Protein AF-A0A0A1V9C5-F1 (afdb_monomer_lite)

Secondary structure (DSSP, 8-state):
-------------HHHHHHHHHHHHHHHHHHHSSS--HHHHHHHHHHHHHHHHHHHHHHHHHHHHHHHHHHHHHHHHHHHHHHHHHHHHHHHHHHHHTT-

Radius of gyration: 28.56 Å; chains: 1; bounding box: 66×18×79 Å

Structure (mmCIF, N/CA/C/O backbone):
data_AF-A0A0A1V9C5-F1
#
_entry.id   AF-A0A0A1V9C5-F1
#
loop_
_atom_site.group_PDB
_atom_site.id
_atom_site.type_symbol
_atom_site.label_atom_id
_atom_site.label_alt_id
_atom_site.label_comp_id
_atom_site.label_asym_id
_atom_site.label_entity_id
_atom_site.label_seq_id
_atom_site.pdbx_PDB_ins_code
_atom_site.Cartn_x
_atom_site.Cartn_y
_atom_site.Cartn_z
_atom_site.occupancy
_atom_site.B_iso_or_equiv
_atom_site.auth_seq_id
_atom_site.auth_comp_id
_atom_site.auth_asym_id
_atom_site.auth_atom_id
_atom_site.pdbx_PDB_model_num
ATOM 1 N N . MET A 1 1 ? -31.297 10.239 13.606 1.00 37.66 1 MET A N 1
ATOM 2 C CA . MET A 1 1 ? -30.453 10.664 12.468 1.00 37.66 1 MET A CA 1
ATOM 3 C C . MET A 1 1 ? -29.473 9.548 12.144 1.00 37.66 1 MET A C 1
ATOM 5 O O . MET A 1 1 ? -28.620 9.238 12.964 1.00 37.66 1 MET A O 1
ATOM 9 N N . THR A 1 2 ? -29.652 8.865 11.015 1.00 40.31 2 THR A N 1
ATOM 10 C CA . THR A 1 2 ? -28.794 7.747 10.597 1.00 40.31 2 THR A CA 1
ATOM 11 C C . THR A 1 2 ? -27.578 8.287 9.852 1.00 40.31 2 THR A C 1
ATOM 13 O O . THR A 1 2 ? -27.713 8.762 8.726 1.00 40.31 2 THR A O 1
ATOM 16 N N . PHE A 1 3 ? -26.399 8.221 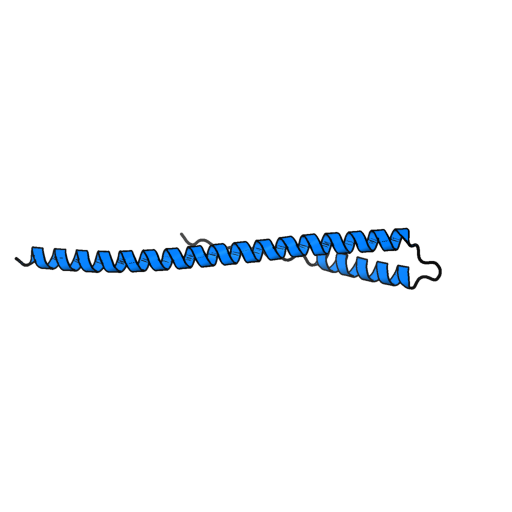10.471 1.00 45.12 3 PHE A N 1
ATOM 17 C CA . PHE A 1 3 ? -25.135 8.520 9.801 1.00 45.12 3 PHE A CA 1
ATOM 18 C C . PHE A 1 3 ? -24.873 7.452 8.734 1.00 45.12 3 PHE A C 1
ATOM 20 O O . PHE A 1 3 ? -24.488 6.322 9.035 1.00 45.12 3 PHE A O 1
ATOM 27 N N . LYS A 1 4 ? -25.130 7.800 7.471 1.00 52.28 4 LYS A N 1
ATOM 28 C CA . LYS A 1 4 ? -24.707 7.007 6.319 1.00 52.28 4 LYS A CA 1
ATOM 29 C C . LYS A 1 4 ? -23.190 7.145 6.221 1.00 52.28 4 LYS A C 1
ATOM 31 O O . LYS A 1 4 ? -22.671 8.195 5.862 1.00 52.28 4 LYS A O 1
ATOM 36 N N . HIS A 1 5 ? -22.467 6.102 6.611 1.00 46.31 5 HIS A N 1
ATOM 37 C CA . HIS A 1 5 ? -21.042 6.017 6.330 1.00 46.31 5 HIS A CA 1
ATOM 38 C C . HIS A 1 5 ? -20.866 5.607 4.872 1.00 46.31 5 HIS A C 1
ATOM 40 O O . HIS A 1 5 ? -20.750 4.419 4.565 1.00 46.31 5 HIS A O 1
ATOM 46 N N . ASP A 1 6 ? -20.835 6.593 3.978 1.00 47.03 6 ASP A N 1
ATOM 47 C CA . ASP A 1 6 ? -20.319 6.398 2.630 1.00 47.03 6 ASP A CA 1
ATOM 48 C C . ASP A 1 6 ? -18.845 6.003 2.752 1.00 47.03 6 ASP A C 1
ATOM 50 O O . ASP A 1 6 ? -17.947 6.826 2.949 1.00 47.03 6 ASP A O 1
ATOM 54 N N . LYS A 1 7 ? -18.587 4.692 2.707 1.00 49.34 7 LYS A N 1
ATOM 55 C CA . LYS A 1 7 ? -17.242 4.131 2.590 1.00 49.34 7 LYS A CA 1
ATOM 56 C C . LYS A 1 7 ? -16.681 4.579 1.245 1.00 49.34 7 LYS A C 1
ATOM 58 O O . LYS A 1 7 ? -16.816 3.895 0.237 1.00 49.34 7 LYS A O 1
ATOM 63 N N . LYS A 1 8 ? -16.029 5.738 1.238 1.00 53.25 8 LYS A N 1
ATOM 64 C CA . LYS A 1 8 ? -15.218 6.201 0.116 1.00 53.25 8 LYS A CA 1
ATOM 65 C C . LYS A 1 8 ? -14.156 5.124 -0.150 1.00 53.25 8 LYS A C 1
ATOM 67 O O . LYS A 1 8 ? -13.366 4.843 0.760 1.00 53.25 8 LYS A O 1
ATOM 72 N N . PRO A 1 9 ? -14.124 4.479 -1.328 1.00 45.31 9 PRO A N 1
ATOM 73 C CA . PRO A 1 9 ? -13.101 3.489 -1.611 1.00 45.31 9 PRO A CA 1
ATOM 74 C C . PRO A 1 9 ? -11.767 4.230 -1.699 1.00 45.31 9 PRO A C 1
ATOM 76 O O . PRO A 1 9 ? -11.470 4.889 -2.687 1.00 45.31 9 PRO A O 1
ATOM 79 N N . ASN A 1 10 ? -10.941 4.147 -0.655 1.00 53.69 10 ASN A N 1
ATOM 80 C CA . ASN A 1 10 ? -9.550 4.602 -0.721 1.00 53.69 10 ASN A CA 1
ATOM 81 C C . ASN A 1 10 ? -8.649 3.525 -1.345 1.00 53.69 10 ASN A C 1
ATOM 83 O O . ASN A 1 10 ? -7.51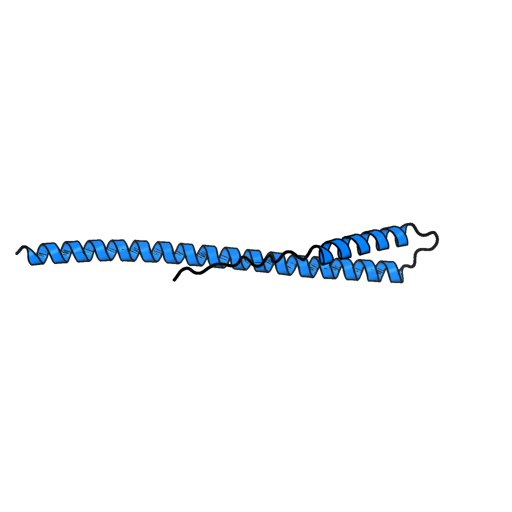9 3.279 -0.910 1.00 53.69 10 ASN A O 1
ATOM 87 N N . THR A 1 11 ? -9.169 2.881 -2.383 1.00 51.00 11 THR A N 1
ATOM 88 C CA . THR A 1 11 ? -8.384 2.131 -3.344 1.00 51.00 11 THR A CA 1
ATOM 89 C C . THR A 1 11 ? -7.348 3.116 -3.874 1.00 51.00 11 THR A C 1
ATOM 91 O O . THR A 1 11 ? -7.704 4.208 -4.318 1.00 51.00 11 THR A O 1
ATOM 94 N N . MET A 1 12 ? -6.055 2.789 -3.799 1.00 51.34 12 MET A N 1
ATOM 95 C CA . MET A 1 12 ? -5.123 3.345 -4.781 1.00 51.34 12 MET A CA 1
ATOM 96 C C . MET A 1 12 ? -5.749 2.989 -6.123 1.00 51.34 12 MET A C 1
ATOM 98 O O . MET A 1 12 ? -5.715 1.817 -6.480 1.00 51.34 12 MET A O 1
ATOM 102 N N . GLY A 1 13 ? -6.463 3.932 -6.751 1.00 53.28 13 GLY A N 1
ATOM 103 C CA . GLY A 1 13 ? -7.343 3.627 -7.879 1.00 53.28 13 GLY A CA 1
ATOM 104 C C . GLY A 1 13 ? -6.580 2.805 -8.904 1.00 53.28 13 GLY A C 1
ATOM 105 O O . GLY A 1 13 ? -5.381 3.024 -9.047 1.00 53.28 13 GLY A O 1
ATOM 106 N N . ASN A 1 14 ? -7.238 1.859 -9.576 1.00 59.09 14 ASN A N 1
ATOM 107 C CA . ASN A 1 14 ? -6.607 0.889 -10.485 1.00 59.09 14 ASN A CA 1
ATOM 108 C C . ASN A 1 14 ? -5.513 1.505 -11.390 1.00 59.09 14 ASN A C 1
ATOM 110 O O . ASN A 1 14 ? -4.489 0.882 -11.640 1.00 59.09 14 ASN A O 1
ATOM 114 N N . ALA A 1 15 ? -5.652 2.779 -11.770 1.00 60.81 15 ALA A N 1
ATOM 115 C CA . ALA A 1 15 ? -4.628 3.578 -12.442 1.00 60.81 15 ALA A CA 1
ATOM 116 C C . ALA A 1 15 ? -3.240 3.627 -11.754 1.00 60.81 15 ALA A C 1
ATOM 118 O O . ALA A 1 15 ? -2.225 3.576 -12.441 1.00 60.81 15 ALA A O 1
ATOM 119 N N . ALA A 1 16 ? -3.150 3.750 -10.428 1.00 64.19 16 ALA A N 1
ATOM 120 C CA . ALA A 1 16 ? -1.882 3.797 -9.693 1.00 64.19 16 ALA A CA 1
ATOM 121 C C . ALA A 1 16 ? -1.179 2.430 -9.651 1.00 64.19 16 ALA A C 1
ATOM 123 O O . ALA A 1 16 ? 0.046 2.374 -9.748 1.00 64.19 16 ALA A O 1
ATOM 124 N N . ILE A 1 17 ? -1.952 1.344 -9.554 1.00 67.50 17 ILE A N 1
ATOM 125 C CA . ILE A 1 17 ? -1.440 -0.033 -9.606 1.00 67.50 17 ILE A CA 1
ATOM 126 C C . ILE A 1 17 ? -0.942 -0.342 -11.024 1.00 67.50 17 ILE A C 1
ATOM 128 O O . ILE A 1 17 ? 0.211 -0.739 -11.184 1.00 67.50 17 ILE A O 1
ATOM 132 N N . ASN A 1 18 ? -1.739 -0.022 -12.049 1.00 75.50 18 ASN A N 1
ATOM 133 C CA . ASN A 1 18 ? -1.362 -0.197 -13.456 1.00 75.50 18 ASN A CA 1
ATOM 134 C C . ASN A 1 18 ? -0.107 0.615 -13.822 1.00 75.50 18 ASN A C 1
ATOM 136 O O . ASN A 1 18 ? 0.758 0.143 -14.555 1.00 75.50 18 ASN A O 1
ATOM 140 N N . ARG A 1 19 ? 0.047 1.830 -13.273 1.00 79.31 19 ARG A N 1
ATOM 141 C CA . ARG A 1 19 ? 1.266 2.640 -13.451 1.00 79.31 19 ARG A CA 1
ATOM 142 C C . ARG A 1 19 ? 2.497 1.997 -12.812 1.00 79.31 19 ARG A C 1
ATOM 144 O O . ARG A 1 19 ? 3.576 2.070 -13.390 1.00 79.31 19 ARG A O 1
ATOM 151 N N . LEU A 1 20 ? 2.359 1.385 -11.635 1.00 85.19 20 LEU A N 1
ATOM 152 C CA . LEU A 1 20 ? 3.475 0.719 -10.958 1.00 85.19 20 LEU A CA 1
ATOM 153 C C . LEU A 1 20 ? 3.935 -0.525 -11.728 1.00 85.19 20 LEU A C 1
ATOM 155 O O . LEU A 1 20 ? 5.135 -0.752 -11.869 1.00 85.19 20 LEU A O 1
ATOM 159 N N . GLU A 1 21 ? 2.988 -1.299 -12.252 1.00 86.44 21 GLU A N 1
ATOM 160 C CA . GLU A 1 21 ? 3.267 -2.463 -13.092 1.00 86.44 21 GLU A CA 1
ATOM 161 C C . GLU A 1 21 ? 3.944 -2.061 -14.410 1.00 86.44 21 GLU A C 1
ATOM 163 O O . GLU A 1 21 ? 4.985 -2.615 -14.760 1.00 86.44 21 GLU A O 1
ATOM 168 N N . ALA A 1 22 ? 3.458 -1.005 -15.070 1.00 87.75 22 ALA A N 1
ATOM 169 C CA . ALA A 1 22 ? 4.097 -0.453 -16.264 1.00 87.75 22 ALA A CA 1
ATOM 170 C C . ALA A 1 22 ? 5.550 -0.004 -16.008 1.00 87.75 22 ALA A C 1
ATOM 172 O O . ALA A 1 22 ? 6.430 -0.246 -16.8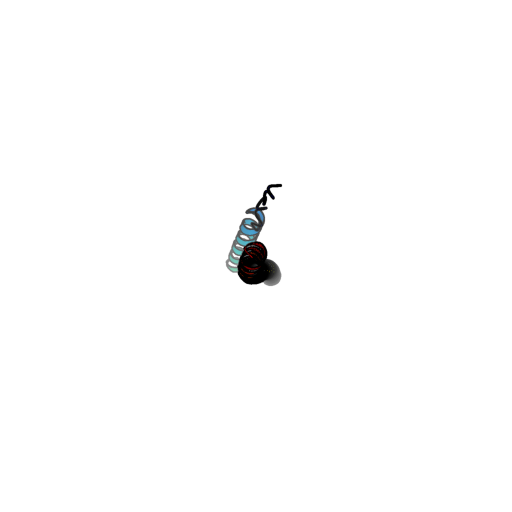34 1.00 87.75 22 ALA A O 1
ATOM 173 N N . LEU A 1 23 ? 5.832 0.607 -14.851 1.00 89.31 23 LEU A N 1
ATOM 174 C CA . LEU A 1 23 ? 7.193 0.999 -14.469 1.00 89.31 23 LEU A CA 1
ATOM 175 C C . LEU A 1 23 ? 8.105 -0.210 -14.220 1.00 89.31 23 LEU A C 1
ATOM 177 O O . LEU A 1 23 ? 9.276 -0.172 -14.598 1.00 89.31 23 LEU A O 1
ATOM 181 N N . ARG A 1 24 ? 7.590 -1.287 -13.615 1.00 89.94 24 ARG A N 1
ATOM 182 C CA . ARG A 1 24 ? 8.347 -2.536 -13.421 1.00 89.94 24 ARG A CA 1
ATOM 183 C C . ARG A 1 24 ? 8.667 -3.201 -14.758 1.00 89.94 24 ARG A C 1
ATOM 185 O O . ARG A 1 24 ? 9.825 -3.530 -14.995 1.00 89.94 24 ARG A O 1
ATOM 192 N N . ASN A 1 25 ? 7.689 -3.271 -15.661 1.00 89.94 25 ASN A N 1
ATOM 193 C CA . ASN A 1 25 ? 7.887 -3.792 -17.014 1.00 89.94 25 ASN A CA 1
ATOM 194 C C . ASN A 1 25 ? 8.916 -2.962 -17.794 1.00 89.94 25 ASN A C 1
ATOM 196 O O . ASN A 1 25 ? 9.793 -3.526 -18.445 1.00 89.94 25 ASN A O 1
ATOM 200 N N . ARG A 1 26 ? 8.875 -1.626 -17.677 1.00 87.06 26 ARG A N 1
ATOM 201 C CA . ARG A 1 26 ? 9.874 -0.739 -18.293 1.00 87.06 26 ARG A CA 1
ATOM 202 C C . ARG A 1 26 ? 11.273 -0.970 -17.726 1.00 87.06 26 ARG A C 1
ATOM 204 O O . ARG A 1 26 ? 12.215 -1.086 -18.498 1.00 87.06 26 ARG A O 1
ATOM 211 N N . ARG A 1 27 ? 11.418 -1.080 -16.400 1.00 90.56 27 ARG A N 1
ATOM 212 C CA . ARG A 1 27 ? 12.702 -1.412 -15.760 1.00 90.56 27 ARG A CA 1
ATOM 213 C C . ARG A 1 27 ? 13.258 -2.726 -16.307 1.00 90.56 27 ARG A C 1
ATOM 215 O O . ARG A 1 27 ? 14.428 -2.782 -16.666 1.00 90.56 27 ARG A O 1
ATOM 222 N N . ASP A 1 28 ? 12.426 -3.760 -16.374 1.00 89.88 28 ASP A N 1
ATOM 223 C CA . ASP A 1 28 ? 12.851 -5.088 -16.816 1.00 89.88 28 ASP A CA 1
ATOM 224 C C . ASP A 1 28 ? 13.204 -5.103 -18.310 1.00 89.88 28 ASP A C 1
ATOM 226 O O . ASP A 1 28 ? 14.166 -5.760 -18.704 1.00 89.88 28 ASP A O 1
ATOM 230 N N . ALA A 1 29 ? 12.499 -4.323 -19.135 1.00 89.44 29 ALA A N 1
ATOM 231 C CA . ALA A 1 29 ? 12.855 -4.107 -20.535 1.00 89.44 29 ALA A CA 1
ATOM 232 C C . ALA A 1 29 ? 14.200 -3.373 -20.680 1.00 89.44 29 ALA A C 1
ATOM 234 O O . ALA A 1 29 ? 15.055 -3.820 -21.442 1.00 89.44 29 ALA A O 1
ATOM 235 N N . CYS A 1 30 ? 14.429 -2.300 -19.911 1.00 87.00 30 CYS A N 1
ATOM 236 C CA . CYS A 1 30 ? 15.707 -1.582 -19.903 1.00 87.00 30 CYS A CA 1
ATOM 237 C C . CYS A 1 30 ? 16.869 -2.476 -19.448 1.00 87.00 30 CYS A C 1
ATOM 239 O O . CYS A 1 30 ? 17.963 -2.355 -19.986 1.00 87.00 30 CYS A O 1
ATOM 241 N N . LEU A 1 31 ? 16.642 -3.380 -18.48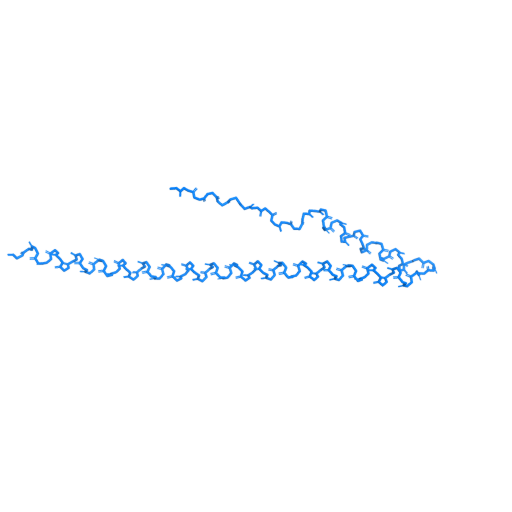8 1.00 87.75 31 LEU A N 1
ATOM 242 C CA . LEU A 1 31 ? 17.652 -4.334 -18.016 1.00 87.75 31 LEU A CA 1
ATOM 243 C C . LEU A 1 31 ? 17.992 -5.409 -19.057 1.00 87.75 31 LEU A C 1
ATOM 245 O O . LEU A 1 31 ? 19.135 -5.849 -19.119 1.00 87.75 31 LEU A O 1
ATOM 249 N N . LYS A 1 32 ? 17.014 -5.828 -19.868 1.00 90.75 32 LYS A N 1
ATOM 250 C CA . LYS A 1 32 ? 17.203 -6.813 -20.946 1.00 90.75 32 LYS A CA 1
ATOM 251 C C . LYS A 1 32 ? 17.742 -6.200 -22.243 1.00 90.75 32 LYS A C 1
ATOM 253 O O . LYS A 1 32 ? 18.074 -6.939 -23.167 1.00 90.75 32 LYS A O 1
ATOM 258 N N . ALA A 1 33 ? 17.798 -4.872 -22.344 1.00 89.12 33 ALA A N 1
ATOM 259 C CA . ALA A 1 33 ? 18.289 -4.190 -23.532 1.00 89.12 33 ALA A CA 1
ATOM 260 C C . ALA A 1 33 ? 19.782 -4.472 -23.756 1.00 89.12 33 ALA A C 1
ATOM 262 O O . ALA A 1 33 ? 20.562 -4.557 -22.812 1.00 89.12 33 ALA A O 1
ATOM 263 N N . LYS A 1 34 ? 20.194 -4.550 -25.028 1.00 86.19 34 LYS A N 1
ATOM 264 C CA . LYS A 1 34 ? 21.584 -4.839 -25.425 1.00 86.19 34 LYS A CA 1
ATOM 265 C C . LYS A 1 34 ? 22.589 -3.802 -24.896 1.00 86.19 34 LYS A C 1
ATOM 267 O O . LYS A 1 34 ? 23.730 -4.151 -24.634 1.00 86.19 34 LYS A O 1
ATOM 272 N N . ASN A 1 35 ? 22.141 -2.555 -24.715 1.00 86.75 35 ASN A N 1
ATOM 273 C CA . ASN A 1 35 ? 22.890 -1.459 -24.098 1.00 86.75 35 ASN A CA 1
ATOM 274 C C . ASN A 1 35 ? 22.003 -0.771 -23.042 1.00 86.75 35 ASN A C 1
ATOM 276 O O . ASN A 1 35 ? 21.261 0.156 -23.379 1.00 86.75 35 ASN A O 1
ATOM 280 N N . PRO A 1 36 ? 22.010 -1.237 -21.783 1.00 82.94 36 PRO A N 1
ATOM 281 C CA . PRO A 1 36 ? 21.129 -0.705 -20.751 1.00 82.94 36 PRO A CA 1
ATOM 282 C C . PRO A 1 36 ? 21.544 0.713 -20.342 1.00 82.94 36 PRO A C 1
ATOM 284 O O . PRO A 1 36 ? 22.675 0.956 -19.913 1.00 82.94 36 PRO A O 1
ATOM 287 N N . ASN A 1 37 ? 20.607 1.662 -20.407 1.00 90.88 37 ASN A N 1
ATOM 288 C CA . ASN A 1 37 ? 20.830 3.007 -19.887 1.00 90.88 37 ASN A CA 1
ATOM 289 C C . ASN A 1 37 ? 20.716 3.005 -18.354 1.00 90.88 37 ASN A C 1
ATOM 291 O O . ASN A 1 37 ? 19.624 3.036 -17.781 1.00 90.88 37 ASN A O 1
ATOM 295 N N . SER A 1 38 ? 21.865 2.983 -17.679 1.00 85.88 38 SER A N 1
ATOM 296 C CA . SER A 1 38 ? 21.929 2.926 -16.214 1.00 85.88 38 SER A CA 1
ATOM 297 C C . SER A 1 38 ? 21.269 4.125 -15.519 1.00 85.88 38 SER A C 1
ATOM 299 O O . SER A 1 38 ? 20.737 3.965 -14.418 1.00 85.88 38 SER A O 1
ATOM 301 N N . ALA A 1 39 ? 21.254 5.306 -16.148 1.00 89.12 39 ALA A N 1
ATOM 302 C CA . ALA A 1 39 ? 20.600 6.494 -15.601 1.00 89.12 39 ALA A CA 1
ATOM 303 C C . ALA A 1 39 ? 19.072 6.343 -15.621 1.00 89.12 39 ALA A C 1
ATOM 305 O O . ALA A 1 39 ? 18.413 6.586 -14.610 1.00 89.12 39 ALA A O 1
ATOM 306 N N . GLU A 1 40 ? 18.519 5.853 -16.733 1.00 86.50 40 GLU A N 1
ATOM 307 C CA . GLU A 1 40 ? 17.084 5.581 -16.860 1.00 86.50 40 GLU A CA 1
ATOM 308 C C . GLU A 1 40 ? 16.630 4.503 -15.868 1.00 86.50 40 GLU A C 1
ATOM 310 O O . GLU A 1 40 ? 15.634 4.678 -15.165 1.00 86.50 40 GLU A O 1
ATOM 315 N N . ILE A 1 41 ? 17.399 3.418 -15.732 1.00 88.81 41 ILE A N 1
ATOM 316 C CA . ILE A 1 41 ? 17.101 2.342 -14.776 1.00 88.81 41 ILE A CA 1
ATOM 317 C C . ILE A 1 41 ? 17.088 2.874 -13.335 1.00 88.81 41 ILE A C 1
ATOM 319 O O . ILE A 1 41 ? 16.172 2.558 -12.569 1.00 88.81 41 ILE A O 1
ATOM 323 N N . LYS A 1 42 ? 18.070 3.706 -12.959 1.00 90.88 42 LYS A N 1
ATOM 324 C CA . LYS A 1 42 ? 18.132 4.330 -11.626 1.00 90.88 42 LYS A CA 1
ATOM 325 C C . LYS A 1 42 ? 16.913 5.209 -11.352 1.00 90.88 42 LYS A C 1
ATOM 327 O O . LYS A 1 42 ? 16.332 5.105 -10.269 1.00 90.88 42 LYS A O 1
ATOM 332 N N . GLU A 1 43 ? 16.503 6.026 -12.317 1.00 90.75 43 GLU A N 1
ATOM 333 C CA . GLU A 1 43 ? 15.327 6.889 -12.178 1.00 90.75 43 GLU A CA 1
ATOM 334 C C . GLU A 1 43 ? 14.033 6.078 -12.040 1.00 90.75 43 GLU A C 1
ATOM 336 O O . GLU A 1 43 ? 13.257 6.302 -11.107 1.00 90.75 43 GLU A O 1
ATOM 341 N N . VAL A 1 44 ? 13.828 5.052 -12.872 1.00 89.56 44 VAL A N 1
ATOM 342 C CA . VAL A 1 44 ? 12.644 4.182 -12.774 1.00 89.56 44 VAL A CA 1
ATOM 343 C C . VAL A 1 44 ? 12.580 3.475 -11.412 1.00 89.56 44 VAL A C 1
ATOM 345 O O . VAL A 1 44 ? 11.526 3.459 -10.771 1.00 89.56 44 VAL A O 1
ATOM 348 N N . ILE A 1 45 ? 13.705 2.958 -10.906 1.00 90.88 45 ILE A N 1
ATOM 349 C CA . ILE A 1 45 ? 13.779 2.332 -9.572 1.00 90.88 45 ILE A CA 1
ATOM 350 C C . ILE A 1 45 ? 13.435 3.336 -8.462 1.00 90.88 45 ILE A C 1
ATOM 352 O O . ILE A 1 45 ? 12.718 3.000 -7.513 1.00 90.88 45 ILE A O 1
ATOM 356 N N . LYS A 1 46 ? 13.924 4.574 -8.568 1.00 93.31 46 LYS A N 1
ATOM 357 C CA . LYS A 1 46 ? 13.653 5.640 -7.596 1.00 93.31 46 LYS A CA 1
ATOM 358 C C . LYS A 1 46 ? 12.166 5.997 -7.554 1.00 93.31 46 LYS A C 1
ATOM 360 O O . LYS A 1 46 ? 11.607 6.144 -6.463 1.00 93.31 46 LYS A O 1
ATOM 365 N N . ILE A 1 47 ? 11.513 6.072 -8.714 1.00 89.12 47 ILE A N 1
ATOM 366 C CA . ILE A 1 47 ? 10.072 6.330 -8.821 1.00 89.12 47 ILE A CA 1
ATOM 367 C C . ILE A 1 47 ? 9.274 5.195 -8.164 1.00 89.12 47 ILE A C 1
ATOM 369 O O . ILE A 1 47 ? 8.414 5.473 -7.325 1.00 89.12 47 ILE A O 1
ATOM 373 N N . ILE A 1 48 ? 9.595 3.932 -8.476 1.00 88.75 48 ILE A N 1
ATOM 374 C CA . ILE A 1 48 ? 8.947 2.746 -7.884 1.00 88.75 48 ILE A CA 1
ATOM 375 C C . ILE A 1 48 ? 9.038 2.789 -6.352 1.00 88.75 48 ILE A C 1
ATOM 377 O O . ILE A 1 48 ? 8.014 2.729 -5.670 1.00 88.75 48 ILE A O 1
ATOM 381 N N . ARG A 1 49 ? 10.243 3.000 -5.805 1.00 89.38 49 ARG A N 1
ATOM 382 C CA . ARG A 1 49 ? 10.467 3.090 -4.352 1.00 89.38 49 ARG A CA 1
ATOM 383 C C . ARG A 1 49 ? 9.655 4.201 -3.691 1.00 89.38 49 ARG A C 1
ATOM 385 O O . ARG A 1 49 ? 9.121 4.016 -2.598 1.00 89.38 49 ARG A O 1
ATOM 392 N N . ASN A 1 50 ? 9.552 5.369 -4.326 1.00 87.19 50 ASN A N 1
ATOM 393 C CA . ASN A 1 50 ? 8.775 6.480 -3.779 1.00 87.19 50 ASN A CA 1
ATOM 394 C C . ASN A 1 50 ? 7.270 6.162 -3.746 1.00 87.19 50 ASN A C 1
ATOM 396 O O . ASN A 1 50 ? 6.590 6.487 -2.771 1.00 87.19 50 ASN A O 1
ATOM 400 N N . LEU A 1 51 ? 6.753 5.504 -4.788 1.00 83.31 51 LEU A N 1
ATOM 401 C CA . LEU A 1 51 ? 5.356 5.070 -4.848 1.00 83.31 51 LEU A CA 1
ATOM 402 C C . LEU A 1 51 ? 5.045 4.027 -3.768 1.00 83.31 51 LEU A C 1
ATOM 404 O O . LEU A 1 51 ? 4.067 4.187 -3.038 1.00 83.31 51 LEU A O 1
ATOM 408 N N . GLU A 1 52 ? 5.907 3.027 -3.593 1.00 82.31 52 GLU A N 1
ATOM 409 C CA . GLU A 1 52 ? 5.770 2.012 -2.539 1.00 82.31 52 GLU A CA 1
ATOM 410 C C . GLU A 1 52 ? 5.823 2.638 -1.137 1.00 82.31 52 GLU A C 1
ATOM 412 O O . GLU A 1 52 ? 4.991 2.332 -0.281 1.00 82.31 52 GLU A O 1
ATOM 417 N N . LYS A 1 53 ? 6.724 3.603 -0.910 1.00 82.81 53 LYS A N 1
ATOM 418 C CA . LYS A 1 53 ? 6.814 4.332 0.366 1.00 82.81 53 LYS A CA 1
ATOM 419 C C . LYS A 1 53 ? 5.546 5.137 0.664 1.00 82.81 53 LYS A C 1
ATOM 421 O O . LYS A 1 53 ? 5.072 5.137 1.801 1.00 82.81 53 LYS A O 1
ATOM 426 N N . LYS A 1 54 ? 4.974 5.815 -0.339 1.00 78.38 54 LYS A N 1
ATOM 427 C CA . LYS A 1 54 ? 3.697 6.541 -0.201 1.00 78.38 54 LYS A CA 1
ATOM 428 C C . LYS A 1 54 ? 2.535 5.586 0.078 1.00 78.38 54 LYS A C 1
ATOM 430 O O . LYS A 1 54 ? 1.697 5.886 0.928 1.00 78.38 54 LYS A O 1
ATOM 435 N N . ALA A 1 55 ? 2.504 4.432 -0.586 1.00 72.69 55 ALA A N 1
ATOM 436 C CA . ALA A 1 55 ? 1.511 3.393 -0.333 1.00 72.69 55 ALA A CA 1
ATOM 437 C C . ALA A 1 55 ? 1.604 2.853 1.105 1.00 72.69 55 ALA A C 1
ATOM 439 O O . ALA A 1 55 ? 0.584 2.761 1.788 1.00 72.69 55 ALA A O 1
ATOM 440 N N . SER A 1 56 ? 2.820 2.580 1.592 1.00 74.00 56 SER A N 1
ATOM 441 C CA . SER A 1 56 ? 3.062 2.074 2.948 1.00 74.00 56 SER A CA 1
ATOM 442 C C . SER A 1 56 ? 2.623 3.063 4.028 1.00 74.00 56 SER A C 1
ATOM 444 O O . SER A 1 56 ? 1.888 2.686 4.937 1.00 74.00 56 SER A O 1
ATOM 446 N N . LYS A 1 57 ? 2.987 4.346 3.900 1.00 71.88 57 LYS A N 1
ATOM 447 C CA . LYS A 1 57 ? 2.559 5.393 4.847 1.00 71.88 57 LYS A CA 1
ATOM 448 C C . LYS A 1 57 ? 1.035 5.515 4.924 1.00 71.88 57 LYS A C 1
ATOM 450 O O . LYS A 1 57 ? 0.469 5.629 6.006 1.00 71.88 57 LYS A O 1
ATOM 455 N N . ASN A 1 58 ? 0.359 5.440 3.777 1.00 64.88 58 ASN A N 1
ATOM 456 C CA . ASN A 1 58 ? -1.102 5.459 3.729 1.00 64.88 58 ASN A CA 1
AT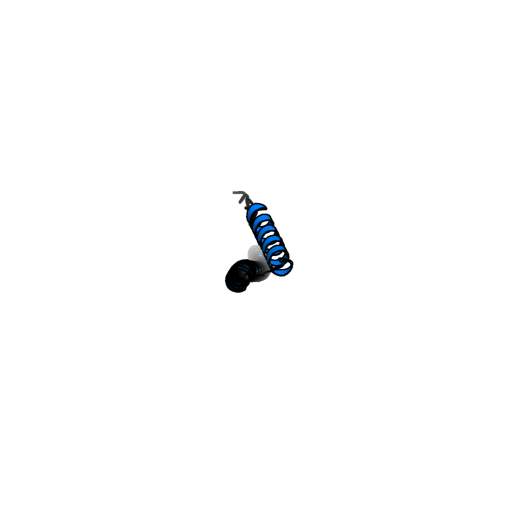OM 457 C C . ASN A 1 58 ? -1.730 4.205 4.355 1.00 64.88 58 ASN A C 1
ATOM 459 O O . ASN A 1 58 ? -2.816 4.289 4.924 1.00 64.88 58 ASN A O 1
ATOM 463 N N . ALA A 1 59 ? -1.087 3.041 4.246 1.00 64.12 59 ALA A N 1
ATOM 464 C CA . ALA A 1 59 ? -1.561 1.814 4.881 1.00 64.12 59 ALA A CA 1
ATOM 465 C C . ALA A 1 59 ? -1.398 1.857 6.409 1.00 64.12 59 ALA A C 1
ATOM 467 O O . ALA A 1 59 ? -2.310 1.466 7.139 1.00 64.12 59 ALA A O 1
ATOM 468 N N . GLU A 1 60 ? -0.268 2.371 6.891 1.00 65.31 60 GLU A N 1
ATOM 469 C CA . GLU A 1 60 ? 0.027 2.526 8.316 1.00 65.31 60 GLU A CA 1
ATOM 470 C C . GLU A 1 60 ? -0.927 3.517 8.991 1.00 65.31 60 GLU A C 1
ATOM 472 O O . GLU A 1 60 ? -1.534 3.192 10.012 1.00 65.31 60 GLU A O 1
ATOM 477 N N . LEU A 1 61 ? -1.166 4.671 8.361 1.00 61.66 61 LEU A N 1
ATOM 478 C CA . LEU A 1 61 ? -2.104 5.672 8.867 1.00 61.66 61 LEU A CA 1
ATOM 479 C C . LEU A 1 61 ? -3.526 5.099 8.987 1.00 61.66 61 LEU A C 1
ATOM 481 O O . LEU A 1 61 ? -4.167 5.263 10.020 1.00 61.66 61 LEU A O 1
ATOM 485 N N . LYS A 1 62 ? -3.990 4.320 7.998 1.00 64.88 62 LYS A N 1
ATOM 486 C CA . LYS A 1 62 ? -5.294 3.629 8.065 1.00 64.88 62 LYS A CA 1
ATOM 487 C C . LYS A 1 62 ? -5.371 2.606 9.203 1.00 64.88 62 LYS A C 1
ATOM 489 O O . LYS A 1 62 ? -6.426 2.482 9.826 1.00 64.88 62 LYS A O 1
ATOM 494 N N . ARG A 1 63 ? -4.290 1.858 9.469 1.00 63.56 63 ARG A N 1
ATOM 495 C CA . ARG A 1 63 ? -4.233 0.911 10.601 1.00 63.56 63 ARG A CA 1
ATOM 496 C C . ARG A 1 63 ? -4.299 1.647 11.935 1.00 63.56 63 ARG A C 1
ATOM 498 O O . ARG A 1 63 ? -5.109 1.271 12.776 1.00 63.56 63 ARG A O 1
ATOM 505 N N . SER A 1 64 ? -3.522 2.718 12.082 1.00 68.25 64 SER A N 1
ATOM 506 C CA . SER A 1 64 ? -3.528 3.569 13.273 1.00 68.25 64 SER A CA 1
ATOM 507 C C . SER A 1 64 ? -4.919 4.158 13.543 1.00 68.25 64 SER A C 1
ATOM 509 O O . SER A 1 64 ? -5.463 3.990 14.633 1.00 68.25 64 SER A O 1
ATOM 511 N N . THR A 1 65 ? -5.578 4.730 12.527 1.00 74.44 65 THR A N 1
ATOM 512 C CA . THR A 1 65 ? -6.945 5.258 12.669 1.00 74.44 65 THR A CA 1
ATOM 513 C C . THR A 1 65 ? -7.956 4.173 13.054 1.00 74.44 65 THR A C 1
ATOM 515 O O . THR A 1 65 ? -8.830 4.414 13.884 1.00 74.44 65 THR A O 1
ATOM 518 N N . LYS A 1 66 ? -7.845 2.960 12.495 1.00 78.06 66 LYS A N 1
ATOM 519 C CA . LYS A 1 66 ? -8.743 1.844 12.833 1.00 78.06 66 LYS A CA 1
ATOM 520 C C . LYS A 1 66 ? -8.590 1.407 14.293 1.00 78.06 66 LYS A C 1
ATOM 522 O O . LYS A 1 66 ? -9.594 1.161 14.960 1.00 78.06 66 LYS A O 1
ATOM 527 N N . GLU A 1 67 ? -7.358 1.331 14.788 1.00 76.31 67 GLU A N 1
ATOM 528 C CA . GLU A 1 67 ? -7.080 0.992 16.187 1.00 76.31 67 GLU A CA 1
ATOM 529 C C . GLU A 1 67 ? -7.538 2.093 17.149 1.00 76.31 67 GLU A C 1
ATOM 531 O O . GLU A 1 67 ? -8.168 1.789 18.163 1.00 76.31 67 GLU A O 1
ATOM 536 N N . ALA A 1 68 ? -7.330 3.365 16.798 1.00 77.44 68 ALA A N 1
ATOM 537 C CA . ALA A 1 68 ? -7.821 4.494 17.585 1.00 77.44 68 ALA A CA 1
ATOM 538 C C . ALA A 1 68 ? -9.355 4.476 17.722 1.00 77.44 68 ALA A C 1
ATOM 540 O O . ALA A 1 68 ? -9.883 4.605 18.827 1.00 77.44 68 ALA A O 1
ATOM 541 N N . ILE A 1 69 ? -10.078 4.227 16.622 1.00 81.00 69 ILE A N 1
ATOM 542 C CA . ILE A 1 69 ? -11.542 4.079 16.644 1.00 81.00 69 ILE A CA 1
ATOM 543 C 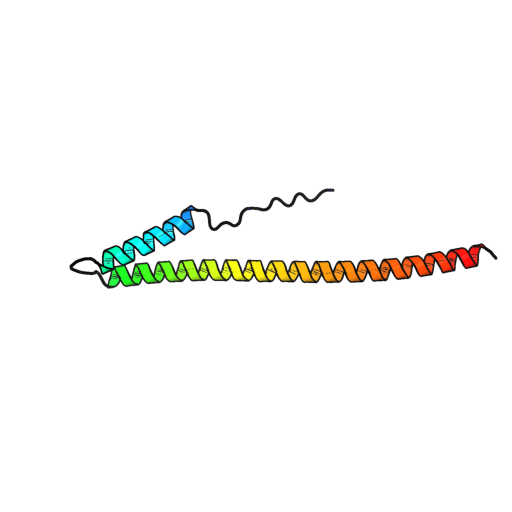C . ILE A 1 69 ? -11.950 2.888 17.522 1.00 81.00 69 ILE A C 1
ATOM 545 O O . ILE A 1 69 ? -12.836 3.024 18.365 1.00 81.00 69 ILE A O 1
ATOM 549 N N . ARG A 1 70 ? -11.281 1.733 17.384 1.00 87.00 70 ARG A N 1
ATOM 550 C CA . ARG A 1 70 ? -11.566 0.531 18.188 1.00 87.00 70 ARG A CA 1
ATOM 551 C C . ARG A 1 70 ? -11.438 0.802 19.689 1.00 87.00 70 ARG A C 1
ATOM 553 O O . ARG A 1 70 ? -12.307 0.388 20.459 1.00 87.00 70 ARG A O 1
ATOM 560 N N . LEU A 1 71 ? -10.372 1.488 20.103 1.00 85.50 71 LEU A N 1
ATOM 561 C CA . LEU A 1 71 ? -10.135 1.840 21.504 1.00 85.50 71 LEU A CA 1
ATOM 562 C C . LEU A 1 71 ? -11.191 2.817 22.030 1.00 85.50 71 LEU A C 1
ATOM 564 O O . LEU A 1 71 ? -11.758 2.570 23.095 1.00 85.50 71 LEU A O 1
ATOM 568 N N . ALA A 1 72 ? -11.522 3.858 21.260 1.00 78.75 72 ALA A N 1
ATOM 569 C CA . ALA A 1 72 ? -12.563 4.816 21.627 1.00 78.75 72 ALA A CA 1
ATOM 570 C C . ALA A 1 72 ? -13.934 4.137 21.806 1.00 78.75 72 ALA A C 1
ATOM 572 O O . ALA A 1 72 ? -14.611 4.352 22.811 1.00 78.75 72 ALA A O 1
ATOM 573 N N . THR A 1 73 ? -14.323 3.241 20.891 1.00 83.50 73 THR A N 1
ATOM 574 C CA . THR A 1 73 ? -15.583 2.486 21.002 1.00 83.50 73 THR A CA 1
ATOM 575 C C . THR A 1 73 ? -15.591 1.545 22.209 1.00 83.50 73 THR A C 1
ATOM 577 O O . THR A 1 73 ? -16.609 1.422 22.893 1.00 83.50 73 THR A O 1
ATOM 580 N N . LYS A 1 74 ? -14.465 0.886 22.517 1.00 85.19 74 LYS A N 1
ATOM 581 C CA . LYS A 1 74 ? -14.352 0.030 23.709 1.00 85.19 74 LYS A CA 1
ATOM 582 C C . LYS A 1 74 ? -14.530 0.842 24.996 1.00 85.19 74 LYS A C 1
ATOM 584 O O . LYS A 1 74 ? -15.291 0.411 25.861 1.00 85.19 74 LYS A O 1
ATOM 589 N N . GLY A 1 75 ? -13.889 2.010 25.087 1.00 78.25 75 GLY A N 1
ATOM 590 C CA . GLY A 1 75 ? -14.021 2.935 26.217 1.00 78.25 75 GLY A CA 1
ATOM 591 C C . GLY A 1 75 ? -15.456 3.433 26.414 1.00 78.25 75 GLY A C 1
ATOM 592 O O . GLY A 1 75 ? -15.996 3.354 27.520 1.00 78.25 75 GLY A O 1
ATOM 593 N N . ALA A 1 76 ? -16.117 3.847 25.330 1.00 77.50 76 ALA A N 1
ATOM 594 C CA . ALA A 1 76 ? -17.514 4.283 25.367 1.00 77.50 76 ALA A CA 1
ATOM 595 C C . ALA A 1 76 ? -18.460 3.170 25.857 1.00 77.50 76 ALA A C 1
ATOM 597 O O . ALA A 1 76 ? -19.313 3.399 26.713 1.00 77.50 76 ALA A O 1
ATOM 598 N N . ASN A 1 77 ? -18.260 1.931 25.394 1.00 78.12 77 ASN A N 1
ATOM 599 C CA . ASN A 1 77 ? -19.056 0.784 25.836 1.00 78.12 77 ASN A CA 1
ATOM 600 C C . ASN A 1 77 ? -18.855 0.454 27.323 1.00 78.12 77 ASN A C 1
ATOM 602 O O . ASN A 1 77 ? -19.798 0.029 27.994 1.00 78.12 77 ASN A O 1
ATOM 606 N N . THR A 1 78 ? -17.642 0.625 27.858 1.00 79.81 78 THR A N 1
ATOM 607 C CA . THR A 1 78 ? -17.390 0.431 29.294 1.00 79.81 78 THR A CA 1
ATOM 608 C C . THR A 1 78 ? -18.025 1.524 30.146 1.00 79.81 78 THR A C 1
ATOM 610 O O . THR A 1 78 ? -18.645 1.197 31.157 1.00 79.81 78 THR A O 1
ATOM 613 N N . ALA A 1 79 ? -17.944 2.785 29.712 1.00 77.50 79 ALA A N 1
ATOM 614 C CA . ALA A 1 79 ? -18.572 3.907 30.405 1.00 77.50 79 ALA A CA 1
ATOM 615 C C . ALA A 1 79 ? -20.101 3.752 30.446 1.00 77.50 79 ALA A C 1
ATOM 617 O O . ALA A 1 79 ? -20.697 3.790 31.520 1.00 77.50 79 ALA A O 1
ATOM 618 N N . SER A 1 80 ? -20.723 3.428 29.308 1.00 75.44 80 SER A N 1
ATOM 619 C CA . SER A 1 80 ? -22.175 3.221 29.222 1.00 75.44 80 SER A CA 1
ATOM 620 C C . SER A 1 80 ? -22.667 2.070 30.117 1.00 75.44 80 SER A C 1
ATOM 622 O O . SER A 1 80 ? -23.706 2.170 30.771 1.00 75.44 80 SER A O 1
ATOM 624 N N . LYS A 1 81 ? -21.892 0.980 30.241 1.00 77.75 81 LYS A N 1
ATOM 625 C CA . LYS A 1 81 ? -22.213 -0.116 31.175 1.00 77.75 81 LYS A CA 1
ATOM 626 C C . LYS A 1 81 ? -22.109 0.296 32.646 1.00 77.75 81 LYS A C 1
ATOM 628 O O . LYS A 1 81 ? -22.858 -0.242 33.463 1.00 77.75 81 LYS A O 1
ATOM 633 N N . ALA A 1 82 ? -21.172 1.176 32.996 1.00 80.81 82 ALA A N 1
ATOM 634 C CA . ALA A 1 82 ? -21.021 1.673 34.361 1.00 80.81 82 ALA A CA 1
ATOM 635 C C . ALA A 1 82 ? -22.201 2.578 34.743 1.00 80.81 82 ALA A C 1
ATOM 637 O O . ALA A 1 82 ? -22.853 2.331 35.759 1.00 80.81 82 ALA A O 1
ATOM 638 N N . GLU A 1 83 ? -22.550 3.518 33.866 1.00 76.94 83 GLU A N 1
ATOM 639 C CA . GLU A 1 83 ? -23.684 4.428 34.042 1.00 76.94 83 GLU A CA 1
ATOM 640 C C . GLU A 1 83 ? -25.010 3.663 34.178 1.00 76.94 83 GLU A C 1
ATOM 642 O O . GLU A 1 83 ? -25.786 3.894 35.106 1.00 76.94 83 GLU A O 1
ATOM 647 N N . ALA A 1 84 ? -25.240 2.647 33.338 1.00 81.75 84 ALA A N 1
ATOM 648 C CA . ALA A 1 84 ? -26.439 1.813 33.426 1.00 81.75 84 ALA A CA 1
ATOM 649 C C . ALA A 1 84 ? -26.552 1.055 34.766 1.00 81.75 84 ALA A C 1
ATOM 651 O O . ALA A 1 84 ? -27.656 0.852 35.287 1.00 81.75 84 ALA A O 1
ATOM 652 N N . LYS A 1 85 ? -25.422 0.630 35.352 1.00 82.94 85 LYS A N 1
ATOM 653 C CA . LYS A 1 85 ? -25.405 -0.021 36.673 1.00 82.94 85 LYS A CA 1
ATOM 654 C C . LYS A 1 85 ? -25.719 0.970 37.792 1.00 82.94 85 LYS A C 1
ATOM 656 O O . LYS A 1 85 ? -26.484 0.616 38.692 1.00 82.94 85 LYS A O 1
ATOM 661 N N . GLU A 1 86 ? -25.168 2.181 37.741 1.00 82.12 86 GLU A N 1
ATOM 662 C CA . GLU A 1 86 ? -25.485 3.237 38.710 1.00 82.12 86 GLU A CA 1
ATOM 663 C C . GLU A 1 86 ? -26.945 3.674 38.625 1.00 82.12 86 GLU A C 1
ATOM 665 O O . GLU A 1 86 ? -27.638 3.679 39.644 1.00 82.12 86 GLU A O 1
ATOM 670 N N . ALA A 1 87 ? -27.464 3.910 37.419 1.00 83.06 87 ALA A N 1
ATOM 671 C CA . ALA A 1 87 ? -28.861 4.277 37.210 1.00 83.06 87 ALA A CA 1
ATOM 672 C C . ALA A 1 87 ? -29.826 3.214 37.767 1.00 83.06 87 ALA A C 1
ATOM 674 O O . ALA A 1 87 ? -30.834 3.539 38.402 1.00 83.06 87 ALA A O 1
ATOM 675 N N . LYS A 1 88 ? -29.504 1.920 37.609 1.00 87.31 88 LYS A N 1
ATOM 676 C CA . LYS A 1 88 ? -30.308 0.822 38.174 1.00 87.31 88 LYS A CA 1
ATOM 677 C C . LYS A 1 88 ? -30.289 0.817 39.708 1.00 87.31 88 LYS A C 1
ATOM 679 O O . LYS A 1 88 ? -31.332 0.570 40.319 1.00 87.31 88 LYS A O 1
ATOM 684 N N . LYS A 1 89 ? -29.139 1.104 40.335 1.00 85.31 89 LYS A N 1
ATOM 685 C CA . LYS A 1 89 ? -29.026 1.240 41.800 1.00 85.31 89 LYS A CA 1
ATOM 686 C C . LYS A 1 89 ? -29.828 2.439 42.309 1.00 85.31 89 LYS A C 1
ATOM 688 O O . LYS A 1 89 ? -30.629 2.272 43.228 1.00 85.31 89 LYS A O 1
ATOM 693 N N . ALA A 1 90 ? -29.681 3.600 41.672 1.00 82.50 90 ALA A N 1
ATOM 694 C CA . ALA A 1 90 ? -30.404 4.818 42.029 1.00 82.50 90 ALA A CA 1
ATOM 695 C C . ALA A 1 90 ? -31.928 4.632 41.919 1.00 82.50 90 ALA A C 1
ATOM 697 O O . ALA A 1 90 ? -32.665 4.942 42.855 1.00 82.50 90 ALA A O 1
ATOM 698 N N . LYS A 1 91 ? -32.407 4.012 40.831 1.00 85.50 91 LYS A N 1
ATOM 699 C CA . LYS A 1 91 ? -33.835 3.713 40.635 1.00 85.50 91 LYS A CA 1
ATOM 700 C C . LYS A 1 91 ? -34.397 2.770 41.706 1.00 85.50 91 LYS A C 1
ATOM 702 O O . LYS A 1 91 ? -35.532 2.953 42.145 1.00 85.50 91 LYS A O 1
ATOM 707 N N . LYS A 1 92 ? -33.618 1.774 42.149 1.00 85.81 92 LYS A N 1
ATOM 708 C CA . LYS A 1 92 ? -34.017 0.861 43.236 1.00 85.81 92 LYS A CA 1
ATOM 709 C C . LYS A 1 92 ? -34.104 1.591 44.581 1.00 85.81 92 LYS A C 1
ATOM 711 O O . LYS A 1 92 ? -35.076 1.396 45.303 1.00 85.81 92 LYS A O 1
ATOM 716 N N . ALA A 1 93 ? -33.129 2.447 44.889 1.00 82.75 93 ALA A N 1
ATOM 717 C CA . ALA A 1 93 ? -33.116 3.241 46.118 1.00 82.75 93 ALA A CA 1
ATOM 718 C C . ALA A 1 93 ? -34.290 4.233 46.185 1.00 82.75 93 ALA A C 1
ATOM 720 O O . ALA A 1 93 ? -34.931 4.355 47.226 1.00 82.75 93 ALA A O 1
ATOM 721 N N . TYR A 1 94 ? -34.620 4.884 45.065 1.00 79.75 94 TYR A N 1
ATOM 722 C CA . TYR A 1 94 ? -35.765 5.792 44.982 1.00 79.75 94 TYR A CA 1
ATOM 723 C C . TYR A 1 94 ? -37.098 5.064 45.221 1.00 79.75 94 TYR A C 1
ATOM 725 O O . TYR A 1 94 ? -37.889 5.492 46.059 1.00 79.75 94 TYR A O 1
ATOM 733 N N . LYS A 1 95 ? -37.319 3.907 44.574 1.00 81.00 95 LYS A N 1
ATOM 734 C CA . LYS A 1 95 ? -38.523 3.087 44.811 1.00 81.00 95 LYS A CA 1
ATOM 735 C C . LYS A 1 95 ? -38.667 2.628 46.266 1.00 81.00 95 LYS A C 1
ATOM 737 O O . LYS A 1 95 ? -39.781 2.589 46.766 1.00 81.00 95 LYS A O 1
ATOM 742 N N . ALA A 1 96 ? -37.567 2.288 46.938 1.00 78.38 96 ALA A N 1
ATOM 743 C CA . ALA A 1 96 ? -37.600 1.853 48.335 1.00 78.38 96 ALA A CA 1
ATOM 744 C C . ALA A 1 96 ? -37.963 2.987 49.309 1.00 78.38 96 ALA A C 1
ATOM 746 O O . ALA A 1 96 ? -38.578 2.729 50.338 1.00 78.38 96 ALA A O 1
ATOM 747 N N . LYS A 1 97 ? -37.600 4.238 48.991 1.00 72.81 97 LYS A N 1
ATOM 748 C CA . LYS A 1 97 ? -37.992 5.410 49.789 1.00 72.81 97 LYS A CA 1
ATOM 749 C C . LYS A 1 97 ? -39.446 5.827 49.571 1.00 72.81 97 LYS A C 1
ATOM 751 O O . LYS A 1 97 ? -40.054 6.306 50.512 1.00 72.81 97 LYS A O 1
ATOM 756 N N . ALA A 1 98 ? -39.987 5.637 48.368 1.00 70.75 98 ALA A N 1
ATOM 757 C CA . ALA A 1 98 ? -41.369 5.991 48.031 1.00 70.75 98 ALA A CA 1
ATOM 758 C C . ALA A 1 98 ? -42.424 4.970 48.509 1.00 70.75 98 ALA A C 1
ATOM 760 O O . ALA A 1 98 ? -43.612 5.196 48.320 1.00 70.75 98 ALA A O 1
ATOM 761 N N . ALA A 1 99 ? -41.996 3.833 49.069 1.00 62.50 99 ALA A N 1
ATOM 762 C CA . ALA A 1 99 ? -42.867 2.787 49.615 1.00 62.50 99 ALA A CA 1
ATOM 763 C C . ALA A 1 99 ? -42.958 2.811 51.158 1.00 62.50 99 ALA A C 1
ATOM 765 O O . ALA A 1 99 ? -43.508 1.882 51.746 1.00 62.50 99 ALA A O 1
ATOM 766 N N . LYS A 1 100 ? -42.373 3.833 51.794 1.00 53.81 100 LYS A N 1
ATOM 767 C CA . LYS A 1 100 ? -42.582 4.190 53.203 1.00 53.81 100 LYS A CA 1
ATOM 768 C C . LYS A 1 100 ? -43.618 5.298 53.280 1.00 53.81 100 LYS A C 1
ATOM 770 O O . LYS A 1 100 ? -44.376 5.278 54.267 1.00 53.81 100 LYS A O 1
#

Foldseek 3Di:
DDPDPPPPPPPPPVVLVVVLVVLVVVLVVLVPDPDRDPVSNVVSVVVNVVSVVVVVVVVVVVVVVVVVVVVVVVVVVVVVVVVVVVVVVVVVVVVVVVVD

Organism: NCBI:txid568076

pLDDT: mean 76.25, std 13.84, range [37.66, 93.31]

Sequence (100 aa):
MTFKHDKKPNTMGNAAINRLEALRNRRDACLKAKNPNSAEIKEVIKIIRNLEKKASKNAELKRSTKEAIRLATKGANTASKAEAKEAKKAKKAYKAKAAK